Protein AF-A0A917HUU2-F1 (afdb_monomer_lite)

Organism: NCBI:txid1305674

Radius of gyration: 12.72 Å; chains: 1; bounding box: 27×25×39 Å

Structure (mmCIF, N/CA/C/O backbone):
data_AF-A0A917HUU2-F1
#
_entry.id   AF-A0A917HUU2-F1
#
loop_
_atom_site.group_PDB
_atom_site.id
_atom_site.type_symbol
_atom_site.label_atom_id
_atom_site.label_alt_id
_atom_site.label_comp_id
_atom_site.label_asym_id
_atom_site.label_entity_id
_atom_site.label_seq_id
_atom_site.pdbx_PDB_ins_code
_atom_site.Cartn_x
_atom_site.Cartn_y
_atom_site.Cartn_z
_atom_site.occupancy
_atom_site.B_iso_or_equiv
_atom_site.auth_seq_id
_atom_site.auth_comp_id
_atom_site.auth_asym_id
_atom_site.auth_atom_id
_atom_site.pdbx_PDB_model_num
ATOM 1 N N . MET A 1 1 ? -2.457 -6.030 25.855 1.00 41.31 1 MET A N 1
ATOM 2 C CA . MET A 1 1 ? -3.352 -5.743 24.709 1.00 41.31 1 MET A CA 1
ATOM 3 C C . MET A 1 1 ? -2.543 -5.926 23.431 1.00 41.31 1 MET A C 1
ATOM 5 O O . MET A 1 1 ? -1.506 -5.289 23.320 1.00 41.31 1 MET A O 1
ATOM 9 N N . LYS A 1 2 ? -2.917 -6.841 22.520 1.00 47.47 2 LYS A N 1
ATOM 10 C CA . LYS A 1 2 ? -2.185 -7.022 21.250 1.00 47.47 2 LYS A CA 1
ATOM 11 C C . LYS A 1 2 ? -2.404 -5.773 20.398 1.00 47.47 2 LYS A C 1
ATOM 13 O O . LYS A 1 2 ? -3.493 -5.595 19.857 1.00 47.47 2 LYS A O 1
ATOM 18 N N . GLN A 1 3 ? -1.405 -4.900 20.345 1.00 51.69 3 GLN A N 1
ATOM 19 C CA . GLN A 1 3 ? -1.426 -3.704 19.514 1.00 51.69 3 GLN A CA 1
ATOM 20 C C . GLN A 1 3 ? -1.491 -4.179 18.060 1.00 51.69 3 GLN A C 1
ATOM 22 O O . GLN A 1 3 ? -0.535 -4.746 17.533 1.00 51.69 3 GLN A O 1
ATOM 27 N N . LYS A 1 4 ? -2.682 -4.091 17.457 1.00 56.16 4 LYS A N 1
ATOM 28 C CA . LYS A 1 4 ? -2.857 -4.427 16.047 1.00 56.16 4 LYS A CA 1
ATOM 29 C C . LYS A 1 4 ? -2.134 -3.347 15.266 1.00 56.16 4 LYS A C 1
ATOM 31 O O . LYS A 1 4 ? -2.392 -2.161 15.463 1.00 56.16 4 LYS A O 1
ATOM 36 N N . ASN A 1 5 ? -1.217 -3.792 14.428 1.00 65.38 5 ASN A N 1
ATOM 37 C CA . ASN A 1 5 ? -0.392 -2.939 13.611 1.00 65.38 5 ASN A CA 1
ATOM 38 C C . ASN A 1 5 ? -0.862 -2.999 12.153 1.00 65.38 5 ASN A C 1
ATOM 40 O O . ASN A 1 5 ? -1.302 -4.055 11.687 1.00 65.38 5 ASN A O 1
ATOM 44 N N . ALA A 1 6 ? -0.809 -1.864 11.458 1.00 65.75 6 ALA A N 1
ATOM 45 C CA . ALA A 1 6 ? -1.222 -1.749 10.066 1.00 65.75 6 ALA A CA 1
ATOM 46 C C . ALA A 1 6 ? -0.360 -2.599 9.114 1.00 65.75 6 ALA A C 1
ATOM 48 O O . ALA A 1 6 ? -0.807 -2.927 8.020 1.00 65.75 6 ALA A O 1
ATOM 49 N N . SER A 1 7 ? 0.826 -3.053 9.534 1.00 66.38 7 SER A N 1
ATOM 50 C CA . SER A 1 7 ? 1.642 -4.000 8.760 1.00 66.38 7 SER A CA 1
ATOM 51 C C . SER A 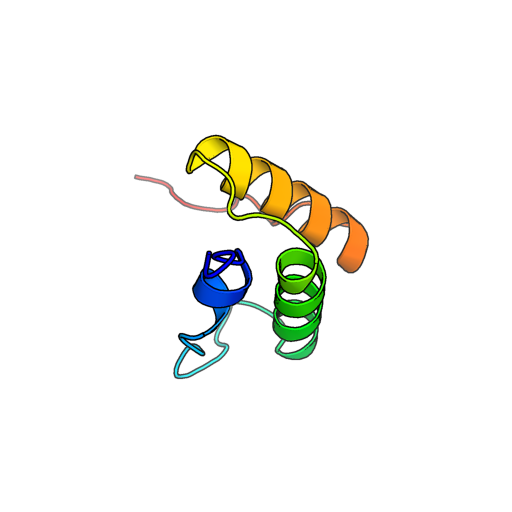1 7 ? 0.906 -5.294 8.384 1.00 66.38 7 SER A C 1
ATOM 53 O O . SER A 1 7 ? 1.255 -5.919 7.387 1.00 66.38 7 SER A O 1
ATOM 55 N N . LYS A 1 8 ? -0.159 -5.668 9.110 1.00 68.88 8 LYS A N 1
ATOM 56 C CA . LYS A 1 8 ? -0.992 -6.835 8.783 1.00 68.88 8 LYS A CA 1
ATOM 57 C C . LYS A 1 8 ? -1.698 -6.713 7.424 1.00 68.88 8 LYS A C 1
ATOM 59 O O . LYS A 1 8 ? -1.985 -7.730 6.799 1.00 68.88 8 LYS A O 1
ATOM 64 N N . TYR A 1 9 ? -1.954 -5.495 6.937 1.00 68.56 9 TYR A N 1
ATOM 65 C CA . TYR A 1 9 ? -2.481 -5.290 5.579 1.00 68.56 9 TYR A CA 1
ATOM 66 C C . TYR A 1 9 ? -1.493 -5.757 4.496 1.00 68.56 9 TYR A C 1
ATOM 68 O O . TYR A 1 9 ? -1.910 -6.082 3.390 1.00 68.56 9 TYR A O 1
ATOM 76 N N . PHE A 1 10 ? -0.207 -5.863 4.843 1.00 69.94 10 PHE A N 1
ATOM 77 C CA . PHE A 1 10 ? 0.886 -6.256 3.958 1.00 69.94 10 PHE A CA 1
ATOM 78 C C . PHE A 1 10 ? 1.354 -7.707 4.182 1.00 69.94 10 PHE A C 1
ATOM 80 O O . PHE A 1 10 ? 2.339 -8.134 3.583 1.00 69.94 10 PHE A O 1
ATOM 87 N N . ASP A 1 11 ? 0.687 -8.482 5.052 1.00 66.94 11 ASP A N 1
ATOM 88 C CA . ASP A 1 11 ? 1.038 -9.895 5.295 1.00 66.94 11 ASP A CA 1
ATOM 89 C C . ASP A 1 11 ? 0.611 -10.819 4.154 1.00 66.94 11 ASP A C 1
ATOM 91 O O . ASP A 1 11 ? 1.205 -11.876 3.953 1.00 66.94 11 ASP A O 1
ATOM 95 N N . THR A 1 12 ? -0.407 -10.429 3.384 1.00 63.59 12 THR A N 1
ATOM 96 C CA . THR A 1 12 ? -0.759 -11.164 2.167 1.00 63.59 12 THR A CA 1
ATOM 97 C C . THR A 1 12 ? 0.166 -10.693 1.059 1.00 63.59 12 THR A C 1
ATOM 99 O O . THR A 1 12 ? -0.143 -9.735 0.351 1.00 63.59 12 THR A O 1
ATOM 102 N N . ASN A 1 13 ? 1.326 -11.340 0.942 1.00 58.34 13 ASN A N 1
ATOM 103 C CA . ASN A 1 13 ? 2.213 -11.084 -0.181 1.00 58.34 13 ASN A CA 1
ATOM 104 C C . ASN A 1 13 ? 1.465 -11.450 -1.472 1.00 58.34 13 ASN A C 1
ATOM 106 O O . ASN A 1 13 ? 0.938 -12.565 -1.565 1.00 58.34 13 ASN A O 1
ATOM 110 N N . PRO A 1 14 ? 1.385 -10.554 -2.465 1.00 64.06 14 PRO A N 1
ATOM 111 C CA . PRO A 1 14 ? 0.783 -10.916 -3.736 1.00 64.06 14 PRO A CA 1
ATOM 112 C C . PRO A 1 14 ? 1.590 -12.060 -4.371 1.00 64.06 14 PRO A C 1
ATOM 114 O O . PRO A 1 14 ? 2.820 -12.057 -4.336 1.00 64.06 14 PRO A O 1
ATOM 117 N N . SER A 1 15 ? 0.911 -13.046 -4.970 1.00 61.97 15 SER A N 1
ATOM 118 C CA . SER A 1 15 ? 1.556 -14.193 -5.640 1.00 61.97 15 SER A CA 1
ATOM 119 C C . SER A 1 15 ? 2.414 -13.795 -6.855 1.00 61.97 15 SER A C 1
ATOM 121 O O . SER A 1 15 ? 3.110 -14.632 -7.420 1.00 61.97 15 SER A O 1
ATOM 123 N N . GLY A 1 16 ? 2.372 -12.522 -7.257 1.00 60.62 16 GLY A N 1
ATOM 124 C CA . GLY A 1 16 ? 3.234 -11.910 -8.260 1.00 60.62 16 GLY A CA 1
ATOM 125 C C . GLY A 1 16 ? 3.134 -10.383 -8.206 1.00 60.62 16 GLY A C 1
ATOM 126 O O . GLY A 1 16 ? 2.065 -9.835 -7.936 1.00 60.62 16 GLY A O 1
ATOM 127 N N . TRP A 1 17 ? 4.250 -9.701 -8.466 1.00 62.19 17 TRP A N 1
ATOM 128 C CA . TRP A 1 17 ? 4.350 -8.238 -8.382 1.00 62.19 17 TRP A CA 1
ATOM 129 C C . TRP A 1 17 ? 3.758 -7.512 -9.598 1.00 62.19 17 TRP A C 1
ATOM 131 O O . TRP A 1 17 ? 3.333 -6.372 -9.460 1.00 62.19 17 TRP A O 1
ATOM 141 N N . GLY A 1 18 ? 3.609 -8.185 -10.749 1.00 63.91 18 GLY A N 1
ATOM 142 C CA . GLY A 1 18 ? 2.893 -7.676 -11.932 1.00 63.91 18 GLY A CA 1
ATOM 143 C C . GLY A 1 18 ? 3.167 -6.193 -12.243 1.00 63.91 18 GLY A C 1
ATOM 144 O O . GLY A 1 18 ? 4.304 -5.744 -12.186 1.00 63.91 18 GLY A O 1
ATOM 145 N N . LEU A 1 19 ? 2.110 -5.421 -12.520 1.00 57.62 19 LEU A N 1
ATOM 146 C CA . LEU A 1 19 ? 2.137 -3.947 -12.593 1.00 57.62 19 LEU A CA 1
ATOM 147 C C . LEU A 1 19 ? 1.937 -3.267 -11.219 1.00 57.62 19 LEU A C 1
ATOM 149 O O . LEU A 1 19 ? 1.738 -2.059 -11.152 1.00 57.62 19 LEU A O 1
ATOM 153 N N . ARG A 1 20 ? 1.930 -4.031 -10.117 1.00 61.94 20 ARG A N 1
ATOM 154 C CA . ARG A 1 20 ? 1.674 -3.521 -8.756 1.00 61.94 20 ARG A CA 1
ATOM 155 C C . ARG A 1 20 ? 2.904 -2.890 -8.104 1.00 61.94 20 ARG A C 1
ATOM 157 O O . ARG A 1 20 ? 2.800 -2.404 -6.982 1.00 61.94 20 ARG A O 1
ATOM 164 N N . GLY A 1 21 ? 4.028 -2.861 -8.815 1.00 63.28 21 GLY A N 1
ATOM 165 C CA . GLY A 1 21 ? 5.210 -2.108 -8.431 1.00 63.28 21 GLY A CA 1
ATOM 166 C C . GLY A 1 21 ? 6.362 -2.983 -7.965 1.00 63.28 21 GLY A C 1
ATOM 167 O O . GLY A 1 21 ? 6.467 -4.161 -8.304 1.00 63.28 21 GLY A O 1
ATOM 168 N N . ASP A 1 22 ? 7.252 -2.344 -7.222 1.00 72.06 22 ASP A N 1
ATOM 169 C CA . ASP A 1 22 ? 8.546 -2.875 -6.834 1.00 72.06 22 ASP A CA 1
ATOM 170 C C . ASP A 1 22 ? 8.475 -3.605 -5.468 1.00 72.06 22 ASP A C 1
ATOM 172 O O . ASP A 1 22 ? 7.864 -3.082 -4.528 1.00 72.06 22 ASP A O 1
ATOM 176 N N . PRO A 1 23 ? 9.080 -4.803 -5.324 1.00 76.06 23 PRO A N 1
ATOM 177 C CA . PRO A 1 23 ? 9.083 -5.549 -4.064 1.00 76.06 23 PRO A CA 1
ATOM 178 C C . PRO A 1 23 ? 9.715 -4.785 -2.894 1.00 76.06 23 PRO A C 1
ATOM 180 O O . PRO A 1 23 ? 9.274 -4.942 -1.756 1.00 76.06 23 PRO A 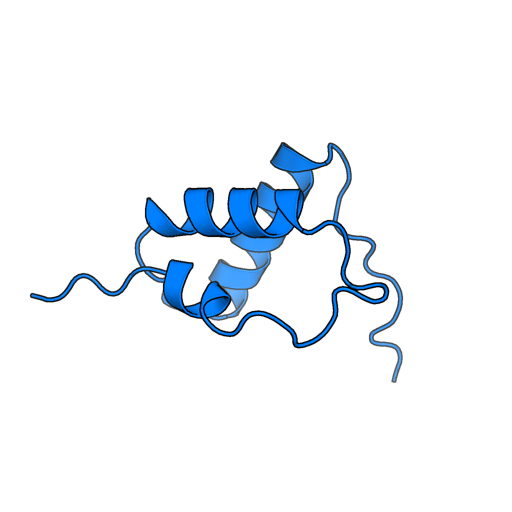O 1
ATOM 183 N N . PHE A 1 24 ? 10.729 -3.952 -3.155 1.00 79.56 24 PHE A N 1
ATOM 184 C CA . PHE A 1 24 ? 11.379 -3.156 -2.116 1.00 79.56 24 PHE A CA 1
ATOM 185 C C . PHE A 1 24 ? 10.439 -2.062 -1.613 1.00 79.56 24 PHE A C 1
ATOM 187 O O . PHE A 1 24 ? 10.300 -1.891 -0.404 1.00 79.56 24 PHE A O 1
ATOM 194 N N . LEU A 1 25 ? 9.693 -1.413 -2.514 1.00 79.81 25 LEU A N 1
ATOM 195 C CA . LEU A 1 25 ? 8.692 -0.409 -2.138 1.00 79.81 25 LEU A CA 1
ATOM 196 C C . LEU A 1 25 ? 7.621 -0.975 -1.191 1.00 79.81 25 LEU A C 1
ATOM 198 O O . LEU A 1 25 ? 7.177 -0.295 -0.264 1.00 79.81 25 LEU A O 1
ATOM 202 N N . TRP A 1 26 ? 7.199 -2.221 -1.400 1.00 78.56 26 TRP A N 1
ATOM 203 C CA . TRP A 1 26 ? 6.231 -2.881 -0.525 1.00 78.56 26 TRP A CA 1
ATOM 204 C C . TRP A 1 26 ? 6.782 -3.168 0.868 1.00 78.56 26 TRP A C 1
ATOM 206 O O . TRP A 1 26 ? 6.090 -2.920 1.856 1.00 78.56 26 TRP A O 1
ATOM 216 N N . GLU A 1 27 ? 8.019 -3.652 0.961 1.00 81.56 27 GLU A N 1
ATOM 217 C CA . GLU A 1 27 ? 8.682 -3.881 2.247 1.00 81.56 27 GLU A CA 1
ATOM 218 C C . GLU A 1 27 ? 8.929 -2.558 2.992 1.00 81.56 27 GLU A C 1
ATOM 220 O O . GLU A 1 27 ? 8.703 -2.476 4.204 1.00 81.56 27 GLU A O 1
ATOM 225 N N . ASP A 1 28 ? 9.288 -1.489 2.277 1.00 85.00 28 ASP A N 1
ATOM 226 C CA . ASP A 1 28 ? 9.420 -0.143 2.839 1.00 85.00 28 ASP A CA 1
ATOM 227 C C . ASP A 1 28 ? 8.085 0.385 3.384 1.00 85.00 28 ASP A C 1
ATOM 229 O O . ASP A 1 28 ? 8.016 0.875 4.519 1.00 85.00 28 ASP A O 1
ATOM 233 N N . LEU A 1 29 ? 6.995 0.230 2.625 1.00 81.31 29 LEU A N 1
ATOM 234 C CA . LEU A 1 29 ? 5.648 0.563 3.091 1.00 81.31 29 LEU A CA 1
ATOM 235 C C . LEU A 1 29 ? 5.276 -0.269 4.321 1.00 81.31 29 LEU A C 1
ATOM 237 O O . LEU A 1 29 ? 4.866 0.293 5.339 1.00 81.31 29 LEU A O 1
ATOM 241 N N . LYS A 1 30 ? 5.480 -1.589 4.283 1.00 82.06 30 LYS A N 1
ATOM 242 C CA . LYS A 1 30 ? 5.221 -2.486 5.415 1.00 82.06 30 LYS A CA 1
ATOM 243 C C . LYS A 1 30 ? 5.981 -2.045 6.663 1.00 82.06 30 LYS A C 1
ATOM 245 O O . LYS A 1 30 ? 5.382 -1.999 7.735 1.00 82.06 30 LYS A O 1
ATOM 250 N N . SER A 1 31 ? 7.249 -1.659 6.533 1.00 83.44 31 SER A N 1
ATOM 251 C CA . SER A 1 31 ? 8.093 -1.162 7.629 1.00 83.44 31 SER A CA 1
ATOM 252 C C . SER A 1 31 ? 7.589 0.168 8.209 1.00 83.44 31 SER A C 1
ATOM 254 O O . SER A 1 31 ? 7.529 0.343 9.432 1.00 83.44 31 SER A O 1
ATOM 256 N N . LYS A 1 32 ? 7.141 1.100 7.355 1.00 82.06 32 LYS A N 1
ATOM 257 C CA . LYS A 1 32 ? 6.507 2.363 7.783 1.00 82.06 32 LYS A CA 1
ATOM 258 C C . LYS A 1 32 ? 5.208 2.104 8.538 1.00 82.06 32 LYS A C 1
ATOM 260 O O . LYS A 1 32 ? 5.003 2.657 9.621 1.00 82.06 32 LYS A O 1
ATOM 265 N N . PHE A 1 33 ? 4.365 1.220 8.007 1.00 79.38 33 PHE A N 1
ATOM 266 C CA . PHE A 1 33 ? 3.116 0.834 8.648 1.00 79.38 33 PHE A CA 1
ATOM 267 C C . PHE A 1 33 ? 3.359 0.035 9.935 1.00 79.38 33 PHE A C 1
ATOM 269 O O . PHE A 1 33 ? 2.624 0.264 10.885 1.00 79.38 33 PHE A O 1
ATOM 276 N N . GLN A 1 34 ? 4.435 -0.764 10.034 1.00 78.56 34 GLN A N 1
ATOM 277 C CA . GLN A 1 34 ? 4.848 -1.513 11.237 1.00 78.56 34 GLN A CA 1
ATOM 278 C C . GLN A 1 34 ? 5.177 -0.621 12.441 1.00 78.56 34 GLN A C 1
ATOM 280 O O . GLN A 1 34 ? 5.171 -1.080 13.580 1.00 78.56 34 GLN A O 1
ATOM 285 N N . LYS A 1 35 ? 5.453 0.665 12.247 1.00 74.44 35 LYS A N 1
ATOM 286 C CA . LYS A 1 35 ? 5.674 1.595 13.366 1.00 74.44 35 LYS A CA 1
ATOM 287 C C . LYS A 1 35 ? 4.415 2.378 13.732 1.00 74.44 35 LYS A C 1
ATOM 289 O O . LYS A 1 35 ? 4.460 3.196 14.645 1.00 74.44 35 LYS A O 1
ATOM 294 N N . MET A 1 36 ? 3.297 2.119 13.052 1.00 71.38 36 MET A N 1
ATOM 295 C CA . MET A 1 36 ? 2.060 2.867 13.205 1.00 71.38 36 MET A CA 1
ATOM 296 C C . MET A 1 36 ? 0.921 2.009 13.760 1.00 71.38 36 MET A C 1
ATOM 298 O O . MET A 1 36 ? 0.777 0.824 13.452 1.00 71.38 36 MET A O 1
ATOM 302 N N . ASN A 1 37 ? 0.064 2.630 14.567 1.00 71.00 37 ASN A N 1
ATOM 303 C CA . ASN A 1 37 ? -1.194 2.010 14.960 1.00 71.00 37 ASN A CA 1
ATOM 304 C C . ASN A 1 37 ? -2.096 1.814 13.734 1.00 71.00 37 ASN A C 1
ATOM 306 O O . ASN A 1 37 ? -2.078 2.623 12.808 1.00 71.00 37 ASN A O 1
ATOM 310 N N . VAL A 1 38 ? -2.906 0.748 13.749 1.00 68.31 38 VAL A N 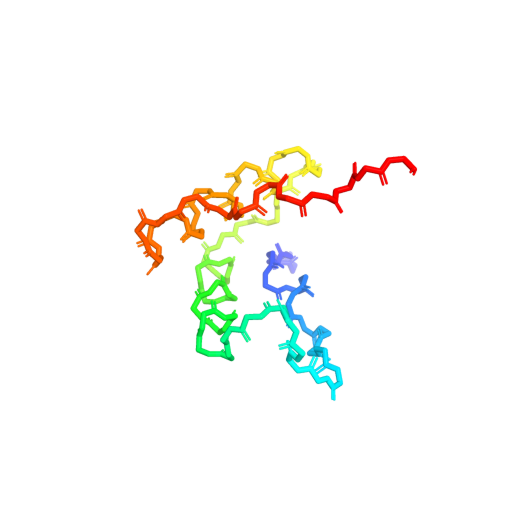1
ATOM 311 C CA . VAL A 1 38 ? -3.913 0.510 12.703 1.00 68.31 38 VAL A CA 1
ATOM 312 C C . VAL A 1 38 ? -4.809 1.742 12.559 1.00 68.31 38 VAL A C 1
ATOM 314 O O . VAL A 1 38 ? -5.432 2.135 13.552 1.00 68.31 38 VAL A O 1
ATOM 317 N N . PRO A 1 39 ? -4.895 2.345 11.358 1.00 70.06 39 PRO A N 1
ATOM 318 C CA . PRO A 1 3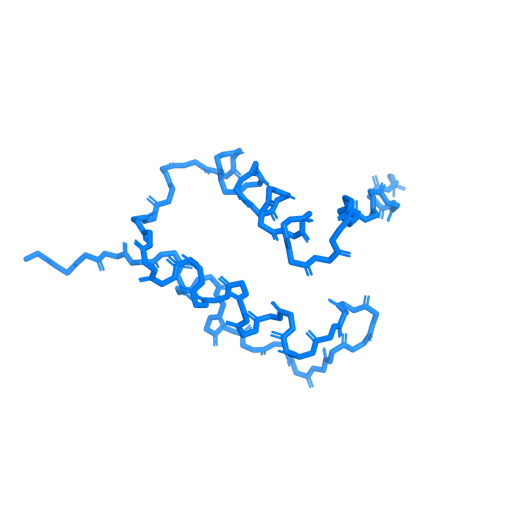9 ? -5.819 3.438 11.118 1.00 70.06 39 PRO A CA 1
ATOM 319 C C . PRO A 1 39 ? -7.253 2.953 11.328 1.00 70.06 39 PRO A C 1
ATOM 321 O O . PRO A 1 39 ? -7.624 1.840 10.958 1.00 70.06 39 PRO A O 1
ATOM 324 N N . VAL A 1 40 ? -8.068 3.809 11.938 1.00 64.62 40 VAL A N 1
ATOM 325 C CA . VAL A 1 40 ? -9.440 3.472 12.351 1.00 64.62 40 VAL A CA 1
ATOM 326 C C . VAL A 1 40 ? -10.419 3.438 11.169 1.00 64.62 40 VAL A C 1
ATOM 328 O O . VAL A 1 40 ? -11.544 2.973 11.321 1.00 64.62 40 VAL A O 1
ATOM 331 N N . SER A 1 41 ? -10.003 3.927 9.994 1.00 75.00 41 SER A N 1
ATOM 332 C CA . SER A 1 41 ? -10.841 4.054 8.800 1.00 75.00 41 SER A CA 1
ATOM 333 C C . SER A 1 41 ? -10.055 3.802 7.512 1.00 75.00 41 SER A C 1
ATOM 335 O O . SER A 1 41 ? -8.866 4.113 7.423 1.00 75.00 41 SER A O 1
ATOM 337 N N . ALA A 1 42 ? -10.745 3.292 6.489 1.00 74.75 42 ALA A N 1
ATOM 338 C CA . ALA A 1 42 ? -10.192 3.091 5.150 1.00 74.75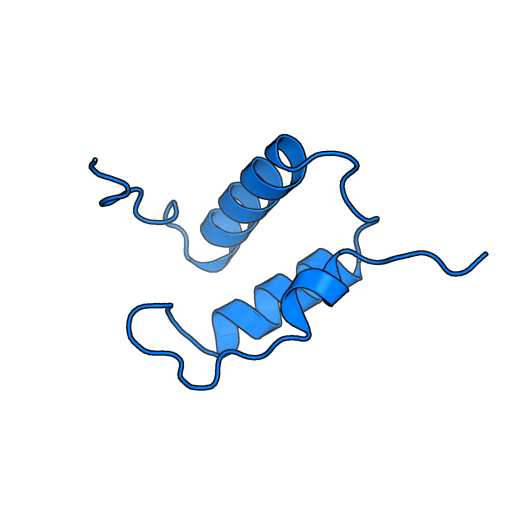 42 ALA A CA 1
ATOM 339 C C . ALA A 1 42 ? -9.706 4.405 4.513 1.00 74.75 42 ALA A C 1
ATOM 341 O O . ALA A 1 42 ? -8.682 4.411 3.842 1.00 74.75 42 ALA A O 1
ATOM 342 N N . LEU A 1 43 ? -10.384 5.527 4.783 1.00 78.31 43 LEU A N 1
ATOM 343 C CA . LEU A 1 43 ? -9.982 6.847 4.280 1.00 78.31 43 LEU A CA 1
ATOM 344 C C . LEU A 1 43 ? -8.642 7.311 4.880 1.00 78.31 43 LEU A C 1
ATOM 346 O O . LEU A 1 43 ? -7.821 7.924 4.206 1.00 78.31 43 LEU A O 1
ATOM 350 N N . GLU A 1 44 ? -8.424 7.022 6.163 1.00 79.62 44 GLU A N 1
ATOM 351 C CA . GLU A 1 44 ? -7.166 7.330 6.852 1.00 79.62 44 GLU A CA 1
ATOM 352 C C . GLU A 1 44 ? -6.036 6.444 6.319 1.00 79.62 44 GLU A C 1
ATOM 354 O O . GLU A 1 44 ? -4.938 6.934 6.067 1.00 79.62 44 GLU A O 1
ATOM 359 N N . LEU A 1 45 ? -6.316 5.157 6.084 1.00 80.94 45 LEU A N 1
ATOM 360 C CA . LEU A 1 45 ? -5.367 4.242 5.451 1.00 80.94 45 LEU A CA 1
ATOM 361 C C . LEU A 1 45 ? -4.956 4.731 4.057 1.00 80.94 45 LEU A C 1
ATOM 363 O O . LEU A 1 45 ? -3.766 4.761 3.765 1.00 80.94 45 LEU A O 1
ATOM 367 N N . ASP A 1 46 ? -5.919 5.143 3.234 1.00 81.69 46 ASP A N 1
ATOM 368 C CA . ASP A 1 46 ? -5.692 5.650 1.878 1.00 81.69 46 ASP A CA 1
ATOM 369 C C . ASP A 1 46 ? -4.797 6.900 1.876 1.00 81.69 46 ASP A C 1
ATOM 371 O O . ASP A 1 46 ? -3.765 6.946 1.205 1.00 81.69 46 ASP A O 1
ATOM 375 N N . ARG A 1 47 ? -5.101 7.870 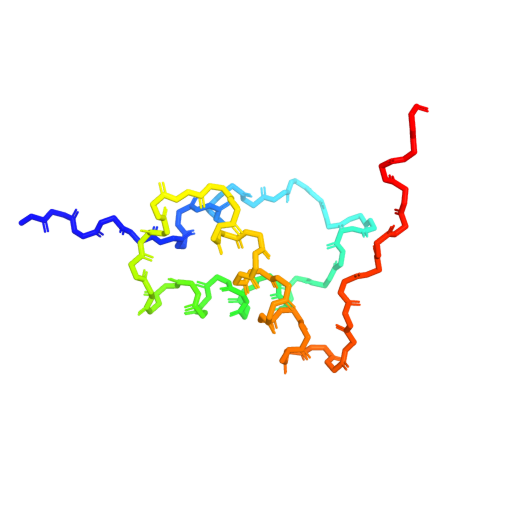2.749 1.00 83.12 47 ARG A N 1
ATOM 376 C CA . ARG A 1 47 ? -4.275 9.074 2.938 1.00 83.12 47 ARG A CA 1
ATOM 377 C C . ARG A 1 47 ? -2.849 8.746 3.362 1.00 83.12 47 ARG A C 1
ATOM 379 O O . ARG A 1 47 ? -1.902 9.340 2.846 1.00 83.12 47 ARG A O 1
ATOM 386 N N . LEU A 1 48 ? -2.686 7.826 4.311 1.00 84.38 48 LEU A N 1
ATOM 387 C CA . LEU A 1 48 ? -1.371 7.401 4.792 1.00 84.38 48 LEU A CA 1
ATOM 388 C C . LEU A 1 48 ? -0.596 6.652 3.709 1.00 84.38 48 LEU A C 1
ATOM 390 O O . LEU A 1 48 ? 0.597 6.895 3.542 1.00 84.38 48 LEU A O 1
ATOM 394 N N . LEU A 1 49 ? -1.271 5.792 2.947 1.00 82.25 49 LEU A N 1
ATOM 395 C CA . LEU A 1 49 ? -0.681 5.059 1.837 1.00 82.25 49 LEU A CA 1
ATOM 396 C C . LEU A 1 49 ? -0.181 6.025 0.761 1.00 82.25 49 LEU A C 1
ATOM 398 O O . LEU A 1 49 ? 0.982 5.949 0.381 1.00 82.25 49 LEU A O 1
ATOM 402 N N . HIS A 1 50 ? -1.007 6.987 0.344 1.00 83.62 50 HIS A N 1
ATOM 403 C CA . HIS A 1 50 ? -0.620 8.024 -0.617 1.00 83.62 50 HIS A CA 1
ATOM 404 C C . HIS A 1 50 ? 0.546 8.873 -0.109 1.00 83.62 50 HIS A C 1
ATOM 406 O O . HIS A 1 50 ? 1.473 9.174 -0.864 1.00 83.62 50 HIS A O 1
ATOM 412 N N . LYS A 1 51 ? 0.525 9.243 1.178 1.00 85.31 51 LYS A N 1
ATOM 413 C CA . LYS A 1 51 ? 1.612 9.998 1.802 1.00 85.31 51 LYS A CA 1
ATOM 414 C C . LYS A 1 51 ? 2.924 9.215 1.759 1.00 85.31 51 LYS A C 1
ATOM 416 O O . LYS A 1 51 ? 3.920 9.752 1.288 1.00 85.31 51 LYS A O 1
ATOM 421 N N . PHE A 1 52 ? 2.929 7.966 2.217 1.00 85.69 52 PHE A N 1
ATOM 422 C CA . PHE A 1 52 ? 4.147 7.157 2.250 1.00 85.69 52 PHE A CA 1
ATOM 423 C C . PHE A 1 52 ? 4.643 6.765 0.875 1.00 85.69 52 PHE A C 1
ATOM 425 O O . PHE A 1 52 ? 5.845 6.788 0.643 1.00 85.69 52 PHE A O 1
ATOM 432 N N . PHE A 1 53 ? 3.734 6.471 -0.048 1.00 83.94 53 PHE A N 1
ATOM 433 C CA . PHE A 1 53 ? 4.092 6.213 -1.431 1.00 83.94 53 PHE A CA 1
ATOM 434 C C . PHE A 1 53 ? 4.839 7.412 -2.026 1.00 83.94 53 PHE A C 1
ATOM 436 O O . PHE A 1 53 ? 5.920 7.242 -2.586 1.00 83.94 53 PHE A O 1
ATOM 443 N N . LYS A 1 54 ? 4.328 8.633 -1.819 1.00 84.88 54 LYS A N 1
ATOM 444 C CA . LYS A 1 54 ? 4.997 9.862 -2.260 1.00 84.88 54 LYS A CA 1
ATOM 445 C C . LYS A 1 54 ? 6.325 10.112 -1.548 1.00 84.88 54 LYS A C 1
ATOM 447 O O . LYS A 1 54 ? 7.271 10.557 -2.184 1.00 84.88 54 LYS A O 1
ATOM 452 N N . GLU A 1 55 ? 6.418 9.833 -0.249 1.00 86.31 55 GLU A N 1
ATOM 453 C CA . GLU A 1 55 ? 7.681 9.962 0.494 1.00 86.31 55 GLU A CA 1
ATOM 454 C C . GLU A 1 55 ? 8.757 8.976 0.011 1.00 86.31 55 GLU A C 1
ATOM 456 O O . GLU A 1 55 ? 9.934 9.321 0.031 1.00 86.31 55 GLU A O 1
ATOM 461 N N . LEU A 1 56 ? 8.369 7.768 -0.412 1.00 84.62 56 LEU A N 1
ATOM 462 C CA . LEU A 1 56 ? 9.295 6.716 -0.844 1.00 84.62 56 LEU A CA 1
ATOM 463 C C . LEU A 1 56 ? 9.684 6.830 -2.324 1.00 84.62 56 LEU A C 1
ATOM 465 O O . LEU A 1 56 ? 10.834 6.585 -2.669 1.00 84.62 56 LEU A O 1
ATOM 469 N N . THR A 1 57 ? 8.744 7.203 -3.194 1.00 81.62 57 THR A N 1
ATOM 470 C CA . THR A 1 57 ? 8.959 7.245 -4.654 1.00 81.62 57 THR A CA 1
ATOM 471 C C . THR A 1 57 ? 9.211 8.652 -5.194 1.00 81.62 57 THR A C 1
ATOM 473 O O . THR A 1 57 ? 9.671 8.804 -6.319 1.00 81.62 57 THR A O 1
ATOM 476 N N . GLY A 1 58 ? 8.905 9.696 -4.416 1.00 82.94 58 GLY A N 1
ATOM 477 C CA . GLY A 1 58 ? 8.916 11.091 -4.870 1.00 82.94 58 GLY A CA 1
ATOM 478 C C . GLY A 1 58 ? 7.681 11.493 -5.687 1.00 82.94 58 GLY A C 1
ATOM 479 O O . GLY A 1 58 ? 7.422 12.687 -5.851 1.00 82.94 58 GLY A O 1
ATOM 480 N N . GLU A 1 59 ? 6.873 10.529 -6.133 1.00 77.88 59 GLU A N 1
ATOM 481 C CA . GLU A 1 59 ? 5.697 10.741 -6.976 1.00 77.88 59 GLU A CA 1
ATOM 482 C C . GLU A 1 59 ? 4.412 10.293 -6.264 1.00 77.88 59 GLU A C 1
ATOM 484 O O . GLU A 1 59 ? 4.428 9.369 -5.450 1.00 77.88 59 GLU A O 1
ATOM 489 N N . PRO A 1 60 ? 3.260 10.941 -6.507 1.00 71.12 60 PRO A N 1
ATOM 490 C CA . PRO A 1 60 ? 1.996 10.387 -6.043 1.00 71.12 60 PRO A CA 1
ATOM 491 C C . PRO A 1 60 ? 1.742 9.036 -6.734 1.00 71.12 60 PRO A C 1
ATOM 493 O O . PRO A 1 60 ? 2.123 8.871 -7.896 1.00 71.12 60 PRO A O 1
ATOM 496 N N . PRO A 1 61 ? 1.067 8.080 -6.069 1.00 69.50 61 PRO A N 1
ATOM 497 C CA . PRO A 1 61 ? 0.633 6.870 -6.752 1.00 69.50 61 PRO A CA 1
ATOM 498 C C . PRO A 1 61 ? -0.204 7.287 -7.961 1.00 69.50 61 PRO A C 1
ATOM 500 O O . PRO A 1 61 ? -1.110 8.115 -7.832 1.00 69.50 61 PRO A O 1
ATOM 503 N N . ASN A 1 62 ? 0.148 6.777 -9.144 1.00 64.19 62 ASN A N 1
ATOM 504 C CA . ASN A 1 62 ? -0.563 7.102 -10.371 1.00 64.19 62 ASN A CA 1
ATOM 505 C C . ASN A 1 62 ? -2.034 6.712 -10.182 1.00 64.19 62 ASN A C 1
ATOM 507 O O . ASN A 1 62 ? -2.366 5.529 -10.149 1.00 64.19 62 ASN A O 1
ATOM 511 N N . ALA A 1 63 ? -2.914 7.703 -10.047 1.00 57.03 63 ALA A N 1
ATOM 512 C CA . ALA A 1 63 ? -4.354 7.517 -9.892 1.00 57.03 63 ALA A CA 1
ATOM 513 C C . ALA A 1 63 ? -5.026 7.084 -11.213 1.00 57.03 63 ALA A C 1
ATOM 515 O O . ALA A 1 63 ? -6.167 7.449 -11.493 1.00 57.03 63 ALA A O 1
ATOM 516 N N . ALA A 1 64 ? -4.318 6.336 -12.062 1.00 47.22 64 ALA A N 1
ATOM 517 C CA . ALA A 1 64 ? -4.834 5.864 -13.328 1.00 47.22 64 ALA A CA 1
ATOM 518 C C . ALA A 1 64 ? -5.678 4.598 -13.125 1.00 47.22 64 ALA A C 1
ATOM 520 O O . ALA A 1 64 ? -5.170 3.509 -12.851 1.00 47.22 64 ALA A O 1
ATOM 521 N N . THR A 1 65 ? -6.979 4.771 -13.376 1.00 45.84 65 THR A N 1
ATOM 522 C CA . THR A 1 65 ? -7.982 3.754 -13.738 1.00 45.84 65 THR A CA 1
ATOM 523 C C . THR A 1 65 ? -8.464 2.800 -12.638 1.00 45.84 65 THR A C 1
ATOM 525 O O . THR A 1 65 ? -8.346 1.585 -12.741 1.00 45.84 65 THR A O 1
ATOM 528 N N . ILE A 1 66 ? -9.191 3.348 -11.659 1.00 51.53 66 ILE A N 1
ATOM 529 C CA . ILE A 1 66 ? -10.522 2.789 -11.352 1.00 51.53 66 ILE A CA 1
ATOM 530 C C . ILE A 1 66 ? -11.523 3.593 -12.195 1.00 51.53 66 ILE A C 1
ATOM 532 O O . ILE A 1 66 ? -12.232 4.466 -11.703 1.00 51.53 66 ILE A O 1
ATOM 536 N N . SER A 1 67 ? -11.471 3.411 -13.512 1.00 45.06 67 SER A N 1
ATOM 537 C CA . SER A 1 67 ? -12.531 3.894 -14.396 1.00 45.06 67 SER A CA 1
ATOM 538 C C . SER A 1 67 ? -13.548 2.768 -14.526 1.00 45.06 67 SER A C 1
ATOM 540 O O . SER A 1 67 ? -13.153 1.618 -14.703 1.00 45.06 67 SER A O 1
ATOM 542 N N . SER A 1 68 ? -14.808 3.159 -14.326 1.00 41.56 68 SER A N 1
ATOM 543 C CA . SER A 1 68 ? -16.068 2.408 -14.327 1.00 41.56 68 SER A CA 1
ATOM 544 C C . SER A 1 68 ? -16.164 1.161 -15.195 1.00 41.56 68 SER A C 1
ATOM 546 O O . SER A 1 68 ? -15.662 1.185 -16.338 1.00 41.56 68 SER A O 1
#

Secondary structure (DSSP, 8-state):
----BGGGGGSS--S--TTS--HHHHHHHHHHHHTSBPPSSHHHHHHHHHHHHHHHHSS---------

Sequence (68 aa):
MKQKNASKYFDTNPSGWGLRGDPFLWEDLKSKFQKMNVPVSALELDRLLHKFFKELTGEPPNAATISS

pLDDT: mean 70.52, std 12.19, range [41.31, 86.31]

Foldseek 3Di:
DPQDFPLVVLPPPPPDCPVVDDPVLSVQLSVVRRVDGDDPDPVVVVVVCQVSSCVVVVDGDPPPDPPD